Protein AF-A0A821LNX0-F1 (afdb_monomer_lite)

pLDDT: mean 85.13, std 8.68, range [50.06, 97.0]

Radius of gyration: 22.53 Å; chains: 1; bounding box: 38×20×67 Å

Secondary structure (DSSP, 8-state):
---SHHHHHHHHHHHHTT----SS---SHHHHHHHHHHHHHHHHHHHHHHHHHHHHHHHHHHHHHHHHHHHHHHHT-

Structure (mmCIF, N/CA/C/O backbone):
data_AF-A0A821LNX0-F1
#
_entry.id   AF-A0A821LNX0-F1
#
loop_
_atom_site.group_PDB
_atom_site.id
_atom_site.type_symbol
_atom_site.label_atom_id
_atom_site.label_alt_id
_atom_site.label_comp_id
_atom_site.label_asym_id
_atom_site.label_entity_id
_atom_site.label_seq_id
_atom_site.pdbx_PDB_ins_code
_atom_site.Cartn_x
_atom_site.Cartn_y
_atom_site.Cartn_z
_atom_site.occupancy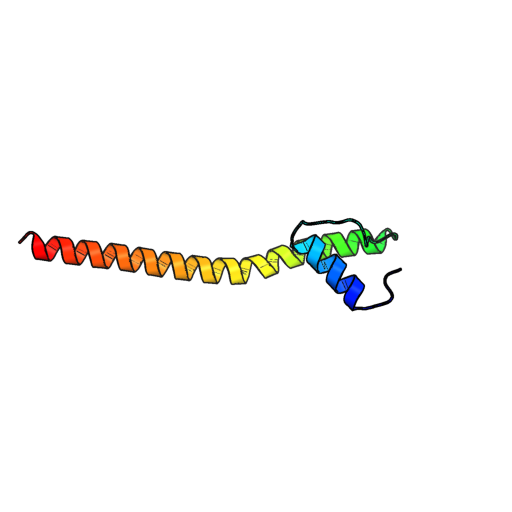
_atom_site.B_iso_or_equiv
_atom_site.auth_seq_id
_atom_site.auth_comp_id
_atom_site.auth_asym_id
_atom_site.auth_atom_id
_atom_site.pdbx_PDB_model_num
ATOM 1 N N . MET A 1 1 ? 12.381 -7.280 -21.531 1.00 50.06 1 MET A N 1
ATOM 2 C CA . MET A 1 1 ? 11.690 -8.340 -22.284 1.00 50.06 1 MET A CA 1
ATOM 3 C C . MET A 1 1 ? 10.633 -8.871 -21.339 1.00 50.06 1 MET A C 1
ATOM 5 O O . MET A 1 1 ? 10.986 -9.593 -20.429 1.00 50.06 1 MET A O 1
ATOM 9 N N . ILE A 1 2 ? 9.400 -8.373 -21.445 1.00 58.44 2 ILE A N 1
ATOM 10 C CA . ILE A 1 2 ? 8.258 -8.879 -20.671 1.00 58.44 2 ILE A CA 1
ATOM 11 C C . ILE A 1 2 ? 7.617 -9.903 -21.604 1.00 58.44 2 ILE A C 1
ATOM 13 O O . ILE A 1 2 ? 6.915 -9.511 -22.532 1.00 58.44 2 ILE A O 1
ATOM 17 N N . LEU A 1 3 ? 7.996 -11.175 -21.474 1.00 59.81 3 LEU A N 1
ATOM 18 C CA . LEU A 1 3 ? 7.459 -12.258 -22.314 1.00 59.81 3 LEU A CA 1
ATOM 19 C C . LEU A 1 3 ? 6.445 -13.119 -21.558 1.00 59.81 3 LEU A C 1
ATOM 21 O O . LEU A 1 3 ? 5.600 -13.743 -22.194 1.00 59.81 3 LEU A O 1
ATOM 25 N N . HIS A 1 4 ? 6.464 -13.106 -20.223 1.00 72.00 4 HIS A N 1
ATOM 26 C CA . HIS A 1 4 ? 5.501 -13.838 -19.411 1.00 72.00 4 HIS A CA 1
ATOM 27 C C . HIS A 1 4 ? 4.571 -12.887 -18.657 1.00 72.00 4 HIS A C 1
ATOM 29 O O . HIS A 1 4 ? 4.995 -11.875 -18.102 1.00 72.00 4 HIS A O 1
ATOM 35 N N . ILE A 1 5 ? 3.285 -13.247 -18.581 1.00 77.69 5 ILE A N 1
ATOM 36 C CA . ILE A 1 5 ? 2.284 -12.520 -17.783 1.00 77.69 5 ILE A CA 1
ATOM 37 C C . ILE A 1 5 ? 2.720 -12.402 -16.305 1.00 77.69 5 ILE A C 1
ATOM 39 O O . ILE A 1 5 ? 2.412 -11.412 -15.644 1.00 77.69 5 ILE A O 1
ATOM 43 N N . LEU A 1 6 ? 3.504 -13.376 -15.814 1.00 83.31 6 LEU A N 1
ATOM 44 C CA . LEU A 1 6 ? 4.091 -13.377 -14.473 1.00 83.31 6 LEU A CA 1
ATOM 45 C C . LEU A 1 6 ? 5.124 -12.255 -14.270 1.00 83.31 6 LEU A C 1
ATOM 47 O O . LEU A 1 6 ? 5.148 -11.672 -13.192 1.00 83.31 6 LEU A O 1
ATOM 51 N N . ASP A 1 7 ? 5.917 -11.897 -15.284 1.00 81.75 7 ASP A N 1
ATOM 52 C CA . ASP A 1 7 ? 6.898 -10.800 -15.193 1.00 81.75 7 ASP A CA 1
ATOM 53 C C . ASP A 1 7 ? 6.192 -9.444 -15.069 1.00 81.75 7 ASP A C 1
ATOM 55 O O . ASP A 1 7 ? 6.615 -8.559 -14.324 1.00 81.75 7 ASP A O 1
ATOM 59 N N . GLY A 1 8 ? 5.076 -9.289 -15.791 1.00 81.06 8 GLY A N 1
ATOM 60 C CA . GLY A 1 8 ? 4.209 -8.117 -15.689 1.00 81.06 8 GLY A CA 1
ATOM 61 C C . GLY A 1 8 ? 3.535 -8.018 -14.320 1.00 81.06 8 GLY A C 1
ATOM 62 O O . GLY A 1 8 ? 3.474 -6.932 -13.744 1.00 81.06 8 GLY A O 1
ATOM 63 N N . PHE A 1 9 ? 3.084 -9.151 -13.768 1.00 82.75 9 PHE A N 1
ATOM 64 C CA . PHE A 1 9 ? 2.552 -9.211 -12.406 1.00 82.75 9 PHE A CA 1
ATOM 65 C C . PHE A 1 9 ? 3.621 -8.874 -11.361 1.00 82.75 9 PHE A C 1
ATOM 67 O O . PHE A 1 9 ? 3.343 -8.104 -10.446 1.00 82.75 9 PHE A O 1
ATOM 74 N N . TRP A 1 10 ? 4.846 -9.385 -11.514 1.00 86.00 10 TRP A N 1
ATOM 75 C CA . TRP A 1 10 ? 5.967 -9.066 -10.628 1.00 86.00 10 TRP A CA 1
ATOM 76 C C . TRP A 1 10 ? 6.295 -7.572 -10.647 1.00 86.00 10 TRP A C 1
ATOM 78 O O . TRP A 1 10 ? 6.319 -6.947 -9.589 1.00 86.00 10 TRP A O 1
ATOM 88 N N . LEU A 1 11 ? 6.427 -6.970 -11.837 1.00 84.81 11 LEU A N 1
ATOM 89 C CA . LEU A 1 11 ? 6.615 -5.524 -11.997 1.00 84.81 11 LEU A CA 1
ATOM 90 C C . LEU A 1 11 ? 5.485 -4.723 -11.328 1.00 84.81 11 LEU A C 1
ATOM 92 O O . LEU A 1 11 ? 5.744 -3.739 -10.630 1.00 84.81 11 LEU A O 1
ATOM 96 N N . ALA A 1 12 ? 4.231 -5.137 -11.519 1.00 83.19 12 ALA A N 1
ATOM 97 C CA . ALA A 1 12 ? 3.088 -4.486 -10.887 1.00 83.19 12 ALA A CA 1
ATOM 98 C C . ALA A 1 12 ? 3.135 -4.620 -9.355 1.00 83.19 12 ALA A C 1
ATOM 100 O O . ALA A 1 12 ? 2.913 -3.639 -8.649 1.00 83.19 12 ALA A O 1
ATOM 101 N N . PHE A 1 13 ? 3.489 -5.797 -8.836 1.00 85.44 13 PHE A N 1
ATOM 102 C CA . PHE A 1 13 ? 3.575 -6.082 -7.405 1.00 85.44 13 PHE A CA 1
ATOM 103 C C . PHE A 1 13 ? 4.677 -5.276 -6.701 1.00 85.44 13 PHE A C 1
ATOM 105 O O . PHE A 1 13 ? 4.413 -4.637 -5.679 1.00 85.44 13 PHE A O 1
ATOM 112 N N . ILE A 1 14 ? 5.894 -5.245 -7.254 1.00 87.88 14 ILE A N 1
ATOM 113 C CA . ILE A 1 14 ? 7.018 -4.481 -6.679 1.00 87.88 14 ILE A CA 1
ATOM 114 C C . ILE A 1 14 ? 6.775 -2.969 -6.753 1.00 87.88 14 ILE A 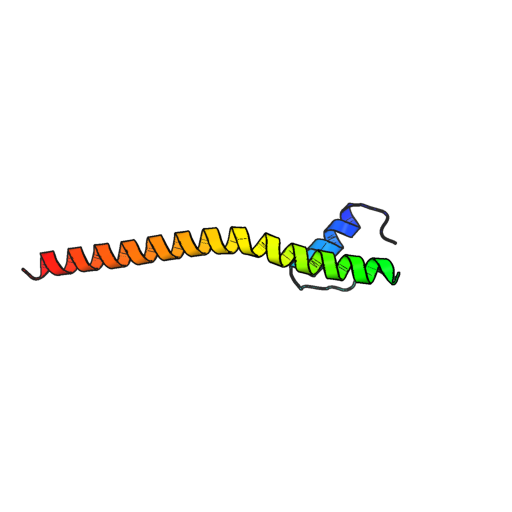C 1
ATOM 116 O O . ILE A 1 14 ? 7.259 -2.225 -5.903 1.00 87.88 14 ILE A O 1
ATOM 120 N N . THR A 1 15 ? 6.011 -2.509 -7.749 1.00 84.94 15 THR A N 1
ATOM 121 C CA . THR A 1 15 ? 5.625 -1.097 -7.890 1.00 84.94 15 THR A CA 1
ATOM 122 C C . THR A 1 15 ? 4.528 -0.737 -6.892 1.00 84.94 15 THR A C 1
ATOM 124 O O . THR A 1 15 ? 4.622 0.288 -6.220 1.00 84.94 15 THR A O 1
ATOM 127 N N . LEU A 1 16 ? 3.520 -1.602 -6.737 1.00 84.50 16 LEU A N 1
ATOM 128 C CA . LEU A 1 16 ? 2.423 -1.423 -5.782 1.00 84.50 16 LEU A CA 1
ATOM 129 C C . LEU A 1 16 ? 2.925 -1.385 -4.333 1.00 84.50 16 LEU A C 1
ATOM 131 O O . LEU A 1 16 ? 2.440 -0.598 -3.527 1.00 84.50 16 LEU A O 1
ATOM 135 N N . THR A 1 17 ? 3.913 -2.216 -4.010 1.00 86.44 17 THR A N 1
ATOM 136 C CA . THR A 1 17 ? 4.547 -2.262 -2.683 1.00 86.44 17 THR A CA 1
ATOM 137 C C . THR A 1 17 ? 5.648 -1.216 -2.505 1.00 86.44 17 THR A C 1
ATOM 139 O O . THR A 1 17 ? 6.266 -1.160 -1.444 1.00 86.44 17 THR A O 1
ATOM 142 N N . THR A 1 18 ? 5.897 -0.366 -3.509 1.00 86.38 18 THR A N 1
ATOM 143 C CA . THR A 1 18 ? 6.974 0.642 -3.535 1.00 86.38 18 THR A CA 1
ATOM 144 C C . THR A 1 18 ? 8.392 0.071 -3.361 1.00 86.38 18 THR A C 1
ATOM 146 O O . THR A 1 18 ? 9.324 0.827 -3.107 1.00 86.38 18 THR A O 1
ATOM 149 N N . LEU A 1 19 ? 8.575 -1.248 -3.528 1.00 90.50 19 LEU A N 1
ATOM 150 C CA . LEU A 1 19 ? 9.875 -1.921 -3.420 1.00 90.50 19 LEU A CA 1
ATOM 151 C C . LEU A 1 19 ? 10.823 -1.493 -4.540 1.00 90.50 19 LEU A C 1
ATOM 153 O O . LEU A 1 19 ? 11.965 -1.133 -4.276 1.00 90.50 19 LEU A O 1
ATOM 157 N N . GLY A 1 20 ? 10.346 -1.542 -5.789 1.00 84.62 20 GLY A N 1
ATOM 158 C CA . GLY A 1 20 ? 11.083 -1.033 -6.947 1.00 84.62 20 GLY A CA 1
ATOM 159 C C . GLY A 1 20 ? 12.494 -1.610 -7.126 1.00 84.62 20 GLY A C 1
ATOM 160 O O . GLY A 1 20 ? 13.424 -0.846 -7.361 1.00 84.62 20 GLY A O 1
ATOM 161 N N . TYR A 1 21 ? 12.661 -2.937 -7.051 1.00 85.06 21 TYR A N 1
ATOM 162 C CA . TYR A 1 21 ? 13.971 -3.599 -7.193 1.00 85.06 21 TYR A CA 1
ATOM 163 C C . TYR A 1 21 ? 14.725 -3.243 -8.486 1.00 85.06 21 TYR A C 1
ATOM 165 O O . TYR A 1 21 ? 15.953 -3.292 -8.512 1.00 85.06 21 TYR A O 1
ATOM 173 N N . GLY A 1 22 ? 14.008 -2.864 -9.550 1.00 81.00 22 GLY A N 1
ATOM 174 C CA . GLY A 1 22 ? 14.605 -2.396 -10.806 1.00 81.00 22 GLY A CA 1
ATOM 175 C C . GLY A 1 22 ? 15.174 -3.512 -11.689 1.00 81.00 22 GLY A C 1
ATOM 176 O O . GLY A 1 22 ? 15.826 -3.226 -12.691 1.00 81.00 22 GLY A O 1
ATOM 177 N N . ASP A 1 23 ? 14.902 -4.769 -11.347 1.00 83.44 23 ASP A N 1
ATOM 178 C CA . ASP A 1 23 ? 15.209 -5.973 -12.123 1.00 83.44 23 ASP A CA 1
ATOM 179 C C . ASP A 1 23 ? 14.408 -6.030 -13.432 1.00 83.44 23 ASP A C 1
ATOM 181 O O . ASP A 1 23 ? 14.941 -6.351 -14.497 1.00 83.44 23 ASP A O 1
ATOM 185 N N . ILE A 1 24 ? 13.136 -5.638 -13.369 1.00 80.00 24 ILE A N 1
ATOM 186 C CA . ILE A 1 24 ? 12.243 -5.530 -14.519 1.00 80.00 24 ILE A CA 1
ATOM 187 C C . ILE A 1 24 ? 11.750 -4.088 -14.593 1.00 80.00 24 ILE A C 1
ATOM 189 O O . ILE A 1 24 ? 11.266 -3.533 -13.613 1.00 80.00 24 ILE A O 1
ATOM 193 N N . TYR A 1 25 ? 11.876 -3.456 -15.761 1.00 79.56 25 TYR A N 1
ATOM 194 C CA . TYR A 1 25 ? 11.383 -2.098 -15.985 1.00 79.56 25 TYR A CA 1
ATOM 195 C C . TYR A 1 25 ? 10.926 -1.891 -17.438 1.00 79.56 25 TYR A C 1
ATOM 197 O O . TYR A 1 25 ? 11.500 -2.469 -18.373 1.00 79.56 25 TYR A O 1
ATOM 205 N N . PRO A 1 26 ? 9.889 -1.064 -17.662 1.00 78.56 26 PRO A N 1
ATOM 206 C CA . PRO A 1 26 ? 9.426 -0.739 -19.003 1.00 78.56 26 PRO A CA 1
ATOM 207 C C . PRO A 1 26 ? 10.482 0.100 -19.739 1.00 78.56 26 PRO A C 1
ATOM 209 O O . PRO A 1 26 ? 10.822 1.205 -19.318 1.00 78.56 26 PRO A O 1
ATOM 212 N N . ARG A 1 27 ? 11.005 -0.422 -20.857 1.00 79.56 27 ARG A N 1
ATOM 213 C CA . ARG A 1 27 ? 11.995 0.281 -21.700 1.00 79.56 27 ARG A CA 1
ATOM 214 C C . ARG A 1 27 ? 11.356 1.277 -22.677 1.00 79.56 27 ARG A C 1
ATOM 216 O O . ARG A 1 27 ? 11.992 2.262 -23.031 1.00 79.56 27 ARG A O 1
ATOM 223 N N . SER A 1 28 ? 10.106 1.048 -23.079 1.00 85.31 28 SER A N 1
ATOM 224 C CA . SER A 1 28 ? 9.374 1.896 -24.032 1.00 85.31 28 SER A CA 1
ATOM 225 C C . SER A 1 28 ? 8.643 3.047 -23.335 1.00 85.31 28 SER A C 1
ATOM 227 O O . SER A 1 28 ? 8.119 2.871 -22.236 1.00 85.31 28 SER A O 1
ATOM 229 N N . PHE A 1 29 ? 8.558 4.211 -23.987 1.00 83.75 29 PHE A N 1
ATOM 230 C CA . PHE A 1 29 ? 7.899 5.406 -23.440 1.00 83.75 29 PHE A CA 1
ATOM 231 C C . PHE A 1 29 ? 6.423 5.161 -23.082 1.00 83.75 29 PHE A C 1
ATOM 233 O O . PHE A 1 29 ? 5.996 5.466 -21.971 1.00 83.75 29 PHE A O 1
ATOM 240 N N . GLU A 1 30 ? 5.675 4.512 -23.974 1.00 82.12 30 GLU A N 1
ATOM 241 C CA . GLU A 1 30 ? 4.261 4.172 -23.763 1.00 82.12 30 GLU A CA 1
ATOM 242 C C . GLU A 1 30 ? 4.060 3.257 -22.546 1.00 82.12 30 GLU A C 1
ATOM 244 O O . GLU A 1 30 ? 3.175 3.478 -21.721 1.00 82.12 30 GLU A O 1
ATOM 249 N N . ALA A 1 31 ? 4.947 2.274 -22.369 1.00 81.44 31 ALA A N 1
ATOM 250 C CA . ALA A 1 31 ? 4.897 1.347 -21.244 1.00 81.44 31 ALA A CA 1
ATOM 251 C C . ALA A 1 31 ? 5.206 2.035 -19.901 1.00 81.44 31 ALA A C 1
ATOM 253 O O . ALA A 1 31 ? 4.667 1.637 -18.870 1.00 81.44 31 ALA A O 1
ATOM 254 N N . ARG A 1 32 ? 6.034 3.089 -19.895 1.00 83.44 32 ARG A N 1
ATOM 255 C CA . ARG A 1 32 ? 6.313 3.889 -18.688 1.00 83.44 32 ARG A CA 1
ATOM 256 C C . ARG A 1 32 ? 5.088 4.687 -18.249 1.00 83.44 32 ARG A C 1
ATOM 258 O O . ARG A 1 32 ? 4.788 4.720 -17.059 1.00 83.44 32 ARG A O 1
ATOM 265 N N . ILE A 1 33 ? 4.366 5.284 -19.200 1.00 87.50 33 ILE A N 1
ATOM 266 C CA . ILE A 1 33 ? 3.117 6.004 -18.912 1.00 87.50 33 ILE A CA 1
ATOM 267 C C . ILE A 1 33 ? 2.057 5.028 -18.395 1.00 87.50 33 ILE A C 1
ATOM 269 O O . ILE A 1 33 ? 1.466 5.271 -17.343 1.00 87.50 33 ILE A O 1
ATOM 273 N N . ALA A 1 34 ? 1.866 3.898 -19.080 1.00 84.56 34 ALA A N 1
ATOM 274 C CA . ALA A 1 34 ? 0.916 2.871 -18.659 1.00 84.56 34 ALA A CA 1
ATOM 275 C C . ALA A 1 34 ? 1.227 2.332 -17.250 1.00 84.56 34 ALA A C 1
ATOM 277 O O . ALA A 1 34 ? 0.315 2.179 -16.438 1.00 84.56 34 ALA A O 1
ATOM 278 N N . ALA A 1 35 ? 2.506 2.111 -16.924 1.00 82.94 35 ALA A N 1
ATOM 279 C CA . ALA A 1 35 ? 2.929 1.691 -15.589 1.00 82.94 35 ALA A CA 1
ATOM 280 C C . ALA A 1 35 ? 2.611 2.745 -14.514 1.00 82.94 35 ALA A C 1
ATOM 282 O O . ALA A 1 35 ? 2.110 2.394 -13.448 1.00 82.94 35 ALA A O 1
ATOM 283 N N . GLY A 1 36 ? 2.836 4.032 -14.804 1.00 85.62 36 GLY A N 1
ATOM 284 C CA . GLY A 1 36 ? 2.496 5.125 -13.889 1.00 85.62 36 GLY A CA 1
ATOM 285 C C . GLY A 1 36 ? 0.991 5.228 -13.620 1.00 85.62 36 GLY A C 1
ATOM 286 O O . GLY A 1 36 ? 0.572 5.323 -12.467 1.00 85.62 36 GLY A O 1
ATOM 287 N N . VAL A 1 37 ? 0.165 5.139 -14.666 1.00 88.19 37 VAL A N 1
ATOM 288 C CA . VAL A 1 37 ? -1.303 5.156 -14.529 1.00 88.19 37 VAL A CA 1
ATOM 289 C C . VAL A 1 37 ? -1.798 3.927 -13.761 1.00 88.19 37 VAL A C 1
ATOM 291 O O . VAL A 1 37 ? -2.620 4.056 -12.854 1.00 88.19 37 VAL A O 1
ATOM 294 N N . CYS A 1 38 ? -1.264 2.743 -14.068 1.00 85.19 38 CYS A N 1
ATOM 295 C CA . CYS A 1 38 ? -1.595 1.506 -13.363 1.00 85.19 38 CYS A CA 1
ATOM 296 C C . CYS A 1 38 ? -1.249 1.589 -11.866 1.00 85.19 38 CYS A C 1
ATOM 298 O O . CYS A 1 38 ? -2.058 1.192 -11.030 1.00 85.19 38 CYS A O 1
ATOM 300 N N . ALA A 1 39 ? -0.100 2.178 -11.514 1.00 86.31 39 ALA A N 1
ATOM 301 C CA . ALA A 1 39 ? 0.300 2.379 -10.122 1.00 86.31 39 ALA A CA 1
ATOM 302 C C . ALA A 1 39 ? -0.685 3.282 -9.355 1.00 86.31 39 ALA A C 1
ATOM 304 O O . ALA A 1 39 ? -1.090 2.945 -8.242 1.00 86.31 39 ALA A O 1
ATOM 305 N N . LEU A 1 40 ? -1.128 4.388 -9.964 1.00 89.25 40 LEU A N 1
ATOM 306 C CA . LEU A 1 40 ? -2.121 5.284 -9.358 1.00 89.25 40 LEU A CA 1
ATOM 307 C C . LEU A 1 40 ? -3.457 4.571 -9.115 1.00 89.25 40 LEU A C 1
ATOM 309 O O . LEU A 1 40 ? -4.021 4.663 -8.024 1.00 89.25 40 LEU A O 1
ATOM 313 N N . ILE A 1 41 ? -3.941 3.821 -10.108 1.00 89.81 41 ILE A N 1
ATOM 314 C CA . ILE A 1 41 ? -5.179 3.039 -9.987 1.00 89.81 41 ILE A CA 1
ATOM 315 C C . ILE A 1 41 ? -5.034 1.968 -8.898 1.00 89.81 41 ILE A C 1
ATOM 317 O O . ILE A 1 41 ? -5.937 1.801 -8.077 1.00 89.81 41 ILE A O 1
ATOM 321 N N . GLY A 1 42 ? -3.887 1.285 -8.841 1.00 8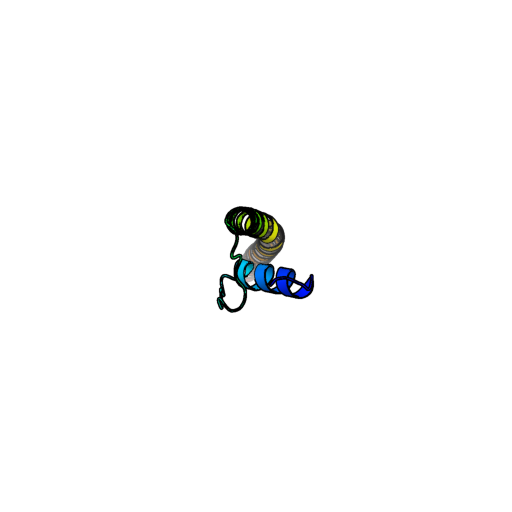4.94 42 GLY A N 1
ATOM 322 C CA . GLY A 1 42 ? -3.596 0.264 -7.835 1.00 84.94 42 GLY A CA 1
ATOM 323 C C . GLY A 1 42 ? -3.711 0.788 -6.401 1.00 84.94 42 GLY A C 1
ATOM 324 O O . GLY A 1 42 ? -4.335 0.139 -5.562 1.00 84.94 42 GLY A O 1
ATOM 325 N N . ILE A 1 43 ? -3.198 1.993 -6.130 1.00 88.81 43 ILE A N 1
ATOM 326 C CA . ILE A 1 43 ? -3.285 2.632 -4.805 1.00 88.81 43 ILE A CA 1
ATOM 327 C C . ILE A 1 43 ? -4.738 2.966 -4.442 1.00 88.81 43 ILE A C 1
ATOM 329 O O . ILE A 1 43 ? -5.169 2.720 -3.312 1.00 88.81 43 ILE A O 1
ATOM 333 N N . ILE A 1 44 ? -5.515 3.487 -5.396 1.00 91.25 44 ILE A N 1
ATOM 334 C CA . ILE A 1 44 ? -6.932 3.817 -5.180 1.00 91.25 44 ILE A CA 1
ATOM 335 C C . ILE A 1 44 ? -7.721 2.554 -4.815 1.00 91.25 44 ILE A C 1
ATOM 337 O O . ILE A 1 44 ? -8.476 2.553 -3.841 1.00 91.25 44 ILE A O 1
ATOM 341 N N . VAL A 1 45 ? -7.507 1.461 -5.549 1.00 91.38 45 VAL A N 1
ATOM 342 C CA . VAL A 1 45 ? -8.179 0.180 -5.293 1.00 91.38 45 VAL A CA 1
ATOM 343 C C . VAL A 1 45 ? -7.746 -0.415 -3.951 1.00 91.38 45 VAL A C 1
ATOM 345 O O . VAL A 1 45 ? -8.590 -0.903 -3.201 1.00 91.38 45 VAL A O 1
ATOM 348 N N . PHE A 1 46 ? -6.460 -0.327 -3.600 1.00 90.00 46 PHE A N 1
ATOM 349 C CA . PHE A 1 46 ? -5.931 -0.848 -2.335 1.00 90.00 46 PHE A CA 1
ATOM 350 C C . PHE A 1 46 ? -6.395 -0.052 -1.099 1.00 90.00 46 PHE A C 1
ATOM 352 O O . PHE A 1 46 ? -6.490 -0.591 0.010 1.00 90.00 46 PHE A O 1
ATOM 359 N N . SER A 1 47 ? -6.757 1.219 -1.275 1.00 92.69 47 SER A N 1
ATOM 360 C CA . SER A 1 47 ? -7.296 2.064 -0.203 1.00 92.69 47 SER A CA 1
ATOM 361 C C . SER A 1 47 ? -8.647 1.563 0.328 1.00 92.69 47 SER A C 1
ATOM 363 O O . SER A 1 47 ? -8.914 1.621 1.534 1.00 92.69 47 SER A O 1
ATOM 365 N N . MET A 1 48 ? -9.491 1.003 -0.543 1.00 95.19 48 MET A N 1
ATOM 366 C CA . MET A 1 48 ? -10.834 0.545 -0.179 1.00 95.19 48 MET A CA 1
ATOM 367 C C . MET A 1 48 ? -10.840 -0.578 0.883 1.00 95.19 48 MET A C 1
ATOM 369 O O . MET A 1 48 ? -11.462 -0.384 1.933 1.00 95.19 48 MET A O 1
ATOM 373 N N . PRO A 1 49 ? -10.148 -1.724 0.701 1.00 93.88 49 PRO A N 1
ATOM 374 C CA . PRO A 1 49 ? -10.109 -2.774 1.720 1.00 93.88 49 PRO A CA 1
ATOM 375 C C . PRO A 1 49 ? -9.429 -2.297 3.007 1.00 93.88 49 PRO A C 1
ATOM 377 O O . PRO A 1 49 ? -9.912 -2.595 4.101 1.00 93.88 49 PRO A O 1
ATOM 380 N N . THR A 1 50 ? -8.366 -1.496 2.886 1.00 94.75 50 THR A N 1
ATOM 381 C CA . THR A 1 50 ? -7.648 -0.916 4.031 1.00 94.75 50 THR A CA 1
ATOM 382 C C . THR A 1 50 ? -8.589 -0.078 4.900 1.00 94.75 50 THR A C 1
ATOM 384 O O . THR A 1 50 ? -8.649 -0.257 6.119 1.00 94.75 50 THR A O 1
ATOM 387 N N . THR A 1 51 ? -9.407 0.770 4.271 1.00 95.12 51 THR A N 1
ATOM 388 C CA . THR A 1 51 ? -10.393 1.616 4.956 1.00 95.12 51 THR A CA 1
ATOM 389 C C . THR A 1 51 ? -11.481 0.789 5.644 1.00 95.12 51 THR A C 1
ATOM 391 O O . THR A 1 51 ? -11.823 1.066 6.794 1.00 95.12 51 THR A O 1
ATOM 394 N N . ILE A 1 52 ? -12.007 -0.258 4.998 1.00 96.38 52 ILE A N 1
ATOM 395 C CA . ILE A 1 52 ? -13.046 -1.123 5.589 1.00 96.38 52 ILE A CA 1
ATOM 396 C C . ILE A 1 52 ? -12.536 -1.794 6.872 1.00 96.38 52 ILE A C 1
ATOM 398 O O . ILE A 1 52 ? -13.222 -1.783 7.902 1.00 96.38 52 ILE A O 1
ATOM 402 N N . ILE A 1 53 ? -11.320 -2.344 6.827 1.00 97.00 53 ILE A N 1
ATOM 403 C CA . ILE A 1 53 ? -10.682 -2.986 7.982 1.00 97.00 53 ILE A CA 1
ATOM 404 C C . ILE A 1 53 ? -10.469 -1.958 9.099 1.00 97.00 53 ILE A C 1
ATOM 406 O O . ILE A 1 53 ? -10.836 -2.210 10.251 1.00 97.00 53 ILE A O 1
ATOM 410 N N . PHE A 1 54 ? -9.952 -0.777 8.755 1.00 96.69 54 PHE A N 1
ATOM 411 C CA . PHE A 1 54 ? -9.694 0.301 9.706 1.00 96.69 54 PHE A CA 1
ATOM 412 C C . PHE A 1 54 ? -10.969 0.803 10.401 1.00 96.69 54 PHE A C 1
ATOM 414 O O . PHE A 1 54 ? -10.999 0.963 11.626 1.00 96.69 54 PHE A O 1
ATOM 421 N N . VAL A 1 55 ? -12.058 0.999 9.652 1.00 96.38 55 VAL A N 1
ATOM 422 C CA . VAL A 1 55 ? -13.351 1.428 10.208 1.00 96.38 55 VAL A CA 1
ATOM 423 C C . VAL A 1 55 ? -13.914 0.368 11.152 1.00 96.38 55 VAL A C 1
ATOM 425 O O . VAL A 1 55 ? -14.400 0.708 12.234 1.00 96.38 55 VAL A O 1
ATOM 428 N N . LYS A 1 56 ? -13.828 -0.919 10.790 1.00 95.62 56 LYS A N 1
ATOM 429 C CA . LYS A 1 56 ? -14.273 -2.010 11.668 1.00 95.62 56 LYS A CA 1
ATOM 430 C C . LYS A 1 56 ? -13.461 -2.042 12.960 1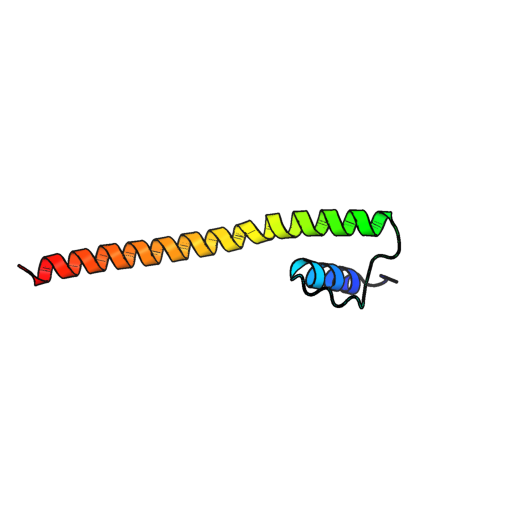.00 95.62 56 LYS A C 1
ATOM 432 O O . LYS A 1 56 ? -14.049 -2.115 14.039 1.00 95.62 56 LYS A O 1
ATOM 437 N N . TYR A 1 57 ? -12.139 -1.933 12.854 1.00 96.69 57 TYR A N 1
ATOM 438 C CA . TYR A 1 57 ? -11.251 -1.882 14.011 1.00 96.69 57 TYR A CA 1
ATOM 439 C C . TYR A 1 57 ? -11.600 -0.709 14.938 1.00 96.69 57 TYR A C 1
ATOM 441 O O . TYR A 1 57 ? -11.836 -0.902 16.130 1.00 96.69 57 TYR A O 1
ATOM 449 N N . THR A 1 58 ? -11.753 0.490 14.375 1.00 95.12 58 THR A N 1
ATOM 450 C CA . THR A 1 58 ? -12.101 1.704 15.126 1.00 95.12 58 THR A CA 1
ATOM 451 C C . THR A 1 58 ? -13.451 1.573 15.832 1.00 95.12 58 THR A C 1
ATOM 453 O O . THR A 1 58 ? -13.570 1.928 17.005 1.00 95.12 58 THR A O 1
ATOM 456 N N . ARG A 1 59 ? -14.466 1.002 15.170 1.00 93.81 59 ARG A N 1
ATOM 457 C CA . ARG A 1 59 ? -15.785 0.755 15.781 1.00 93.81 59 ARG A CA 1
ATOM 458 C C . ARG A 1 59 ? -15.713 -0.230 16.946 1.00 93.81 59 ARG A C 1
ATOM 460 O O . ARG A 1 59 ? -16.329 0.016 17.980 1.00 93.81 59 ARG A O 1
ATOM 467 N N . LEU A 1 60 ? -14.959 -1.322 16.806 1.00 93.88 60 LEU A N 1
ATOM 468 C CA . LEU A 1 60 ? -14.778 -2.298 17.886 1.00 93.88 60 LEU A CA 1
ATOM 469 C C . LEU A 1 60 ? -14.094 -1.663 19.099 1.00 93.88 60 LEU A C 1
ATOM 471 O O . LEU A 1 60 ? -14.533 -1.873 20.230 1.00 93.88 60 LEU A O 1
ATOM 475 N N . MET A 1 61 ? -13.068 -0.846 18.863 1.00 92.88 61 MET A N 1
ATOM 476 C CA . MET A 1 61 ? -12.367 -0.129 19.928 1.00 92.88 61 MET A CA 1
ATOM 477 C C . MET A 1 61 ? -13.262 0.917 20.600 1.00 92.88 61 MET A C 1
ATOM 479 O O . MET A 1 61 ? -13.299 0.981 21.828 1.00 92.88 61 MET A O 1
ATOM 483 N N . HIS A 1 62 ? -14.040 1.678 19.825 1.00 93.00 62 HIS A N 1
ATOM 484 C CA . HIS A 1 62 ? -15.004 2.642 20.360 1.00 93.00 62 HIS A CA 1
ATOM 485 C C . HIS A 1 62 ? -16.077 1.960 21.224 1.00 93.00 62 HIS A C 1
ATOM 487 O O . HIS A 1 62 ? -16.377 2.424 22.325 1.00 93.00 62 HIS A O 1
ATOM 493 N N . ASN A 1 63 ? -16.616 0.825 20.768 1.00 92.50 63 ASN A N 1
ATOM 494 C CA . ASN A 1 63 ? -17.619 0.065 21.516 1.00 92.50 63 ASN A CA 1
ATOM 495 C C . ASN A 1 63 ? -17.042 -0.532 22.804 1.00 92.50 63 ASN A C 1
ATOM 497 O O . ASN A 1 63 ? -17.683 -0.433 23.850 1.00 92.50 63 ASN A O 1
ATOM 501 N N . LYS A 1 64 ? -15.817 -1.078 22.759 1.00 90.88 64 LYS A N 1
ATOM 502 C CA . LYS A 1 64 ? -15.110 -1.547 23.961 1.00 90.88 64 LYS A CA 1
ATOM 503 C C . LYS A 1 64 ? -14.918 -0.424 24.981 1.00 90.88 64 LYS A C 1
ATOM 505 O O . LYS A 1 64 ? -15.186 -0.629 26.160 1.00 90.88 64 LYS A O 1
ATOM 510 N N . TRP A 1 65 ? -14.523 0.770 24.536 1.00 88.56 65 TRP A N 1
ATOM 511 C CA . TRP A 1 65 ? -14.397 1.948 25.402 1.00 88.56 65 TRP A CA 1
ATOM 512 C C . TRP A 1 65 ? -15.724 2.334 26.065 1.00 88.56 65 TRP A C 1
ATOM 514 O O . TRP A 1 65 ? -15.773 2.559 27.276 1.00 88.56 65 TRP A O 1
ATOM 524 N N . LYS A 1 66 ? -16.812 2.379 25.286 1.00 90.06 66 LYS A N 1
ATOM 525 C CA . LYS A 1 66 ? -18.148 2.736 25.785 1.00 90.06 66 LYS A CA 1
ATOM 526 C C . LYS A 1 66 ? -18.662 1.722 26.810 1.00 90.06 66 LYS A C 1
ATOM 528 O O . LYS A 1 66 ? -19.187 2.115 27.851 1.00 90.06 66 LYS A O 1
ATOM 533 N N . GLN A 1 67 ? -18.455 0.433 26.541 1.00 89.69 67 GLN A N 1
ATOM 534 C CA . GLN A 1 67 ? -18.818 -0.651 27.449 1.00 89.69 67 GLN A CA 1
ATOM 535 C C . GLN A 1 67 ? -18.016 -0.582 28.752 1.00 89.69 67 GLN A C 1
ATOM 537 O O . GLN A 1 67 ? -18.607 -0.652 29.826 1.00 89.69 67 GLN A O 1
ATOM 542 N N . ASN A 1 68 ? -16.702 -0.349 28.680 1.00 87.56 68 ASN A N 1
ATOM 543 C CA . ASN A 1 68 ? -15.867 -0.252 29.877 1.00 87.56 68 ASN A CA 1
ATOM 544 C C . ASN A 1 68 ? -16.243 0.958 30.754 1.00 87.56 68 ASN A C 1
ATOM 546 O O . ASN A 1 68 ? -16.257 0.854 31.978 1.00 87.56 68 ASN A O 1
ATOM 550 N N . ARG A 1 69 ? -16.642 2.089 30.147 1.00 84.88 69 ARG A N 1
ATOM 551 C CA . ARG A 1 69 ? -17.190 3.238 30.893 1.00 84.88 69 ARG A CA 1
ATOM 552 C C . ARG A 1 69 ? -18.483 2.890 31.627 1.00 84.88 69 ARG A C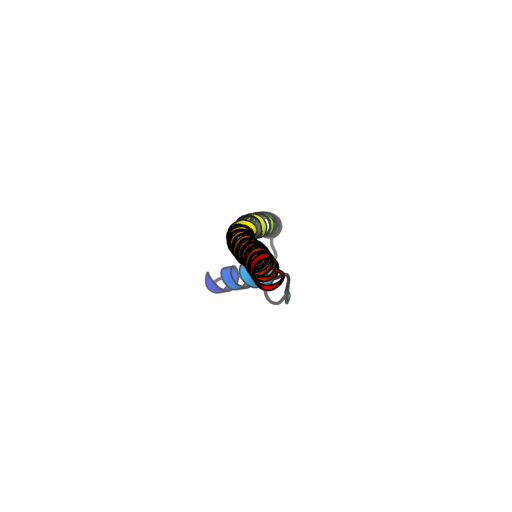 1
ATOM 554 O O . ARG A 1 69 ? -18.647 3.312 32.764 1.00 84.88 69 ARG A O 1
ATOM 561 N N . SER A 1 70 ? -19.386 2.136 30.998 1.00 79.12 70 SER A N 1
ATOM 562 C CA . SER A 1 70 ? -20.627 1.699 31.648 1.00 79.12 70 SER A CA 1
ATOM 563 C C . SER A 1 70 ? -20.343 0.778 32.828 1.00 79.12 70 SER A C 1
ATOM 565 O O . SER A 1 70 ? -20.962 0.952 33.867 1.00 79.12 70 SER A O 1
ATOM 567 N N . ILE A 1 71 ? -19.395 -0.156 32.691 1.00 80.75 71 ILE A N 1
ATOM 568 C CA . ILE A 1 71 ? -18.969 -1.026 33.794 1.00 80.75 71 ILE A CA 1
ATOM 569 C C . ILE A 1 71 ? -18.474 -0.162 34.959 1.00 80.75 71 ILE A C 1
ATOM 571 O O . ILE A 1 71 ? -18.991 -0.304 36.059 1.00 80.75 71 ILE A O 1
ATOM 575 N N . HIS A 1 72 ? -17.578 0.801 34.708 1.00 76.06 72 HIS A N 1
ATOM 576 C CA . HIS A 1 72 ? -17.054 1.701 35.743 1.00 76.06 72 HIS A CA 1
ATOM 577 C C . HIS A 1 72 ? -18.122 2.528 36.481 1.00 76.06 72 HIS A C 1
ATOM 579 O O . HIS A 1 72 ? -17.965 2.752 37.675 1.00 76.06 72 HIS A O 1
ATOM 585 N N . TYR A 1 73 ? -19.204 2.948 35.816 1.00 78.31 73 TYR A N 1
ATOM 586 C CA . TYR A 1 73 ? -2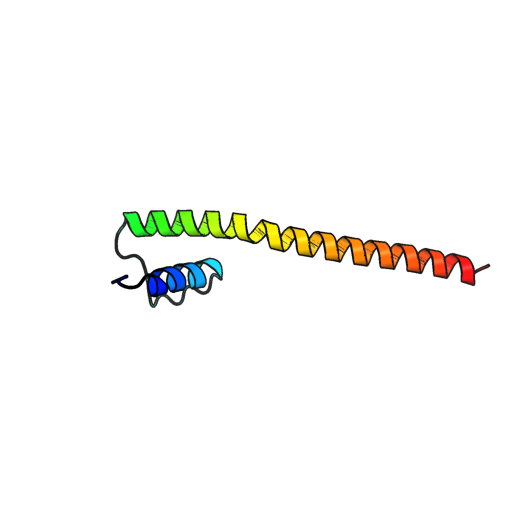0.317 3.650 36.479 1.00 78.31 73 TYR A CA 1
ATOM 587 C C . TYR A 1 73 ? -21.099 2.748 37.449 1.00 78.31 73 TYR A C 1
ATOM 589 O O . TYR A 1 73 ? -21.597 3.233 38.459 1.00 78.31 73 TYR A O 1
ATOM 597 N N . ILE A 1 74 ? -21.208 1.449 37.151 1.00 80.88 74 ILE A N 1
ATOM 598 C CA . ILE A 1 74 ? -21.984 0.498 37.963 1.00 80.88 74 ILE A CA 1
ATOM 599 C C . ILE A 1 74 ? -21.216 0.103 39.234 1.00 80.88 74 ILE A C 1
ATOM 601 O O . ILE A 1 74 ? -21.832 -0.124 40.261 1.00 80.88 74 ILE A O 1
ATOM 605 N N . ILE A 1 75 ? -19.881 0.039 39.184 1.00 79.00 75 ILE A N 1
ATOM 606 C CA . ILE A 1 75 ? -19.040 -0.348 40.340 1.00 79.00 75 ILE A CA 1
ATOM 607 C C . ILE A 1 75 ? -18.763 0.806 41.313 1.00 79.00 75 ILE A C 1
ATOM 609 O O . ILE A 1 75 ? -18.257 0.559 42.403 1.00 79.00 75 ILE A O 1
ATOM 613 N N . SER A 1 76 ? -19.017 2.059 40.918 1.00 73.88 76 SER A N 1
ATOM 614 C CA . SER A 1 76 ? -18.809 3.229 41.784 1.00 73.88 76 SER A CA 1
ATOM 615 C C . SER A 1 76 ? -20.067 3.671 42.543 1.00 73.88 76 SER A C 1
ATOM 617 O O . SER A 1 76 ? -20.019 4.711 43.197 1.00 73.88 76 SER A O 1
ATOM 619 N N . THR A 1 77 ? -21.182 2.949 42.391 1.00 63.62 77 THR A N 1
ATOM 620 C CA . THR A 1 77 ? -22.447 3.141 43.122 1.00 63.62 77 THR A CA 1
ATOM 621 C C . THR A 1 77 ? -22.626 1.974 44.077 1.00 63.62 77 THR A C 1
ATOM 623 O O . THR A 1 77 ? -22.918 2.233 45.262 1.00 63.62 77 THR A O 1
#

Foldseek 3Di:
DCPDPVLVVVLLVCLLVVVPPVPDDDPDPVVNVVSVVSSVVSVVVVVVVVVVVVVVVVVVVVVVVVVVVVVVVVVVD

Sequence (77 aa):
MILHILDGFWLAFITLTTLGYGDIYPRSFEARIAAGVCALIGIIVFSMPTTIIFVKYTRLMHNKWKQNRSIHYIIST